Protein AF-A0AB37H0T8-F1 (afdb_monomer_lite)

Organism: NCBI:txid70255

Structure (mmCIF, N/CA/C/O backbone):
data_AF-A0AB37H0T8-F1
#
_entry.id   AF-A0AB37H0T8-F1
#
loop_
_atom_site.group_PDB
_atom_site.id
_atom_site.type_symbol
_atom_site.label_atom_id
_atom_site.label_alt_id
_atom_site.label_comp_id
_atom_site.label_asym_id
_atom_site.label_entity_id
_atom_site.label_seq_id
_atom_site.pdbx_PDB_ins_code
_atom_site.Cartn_x
_atom_site.Cartn_y
_atom_site.Cartn_z
_atom_site.occupancy
_atom_site.B_iso_or_equiv
_atom_site.auth_seq_id
_atom_site.auth_comp_id
_atom_site.auth_asym_id
_atom_site.auth_atom_id
_atom_site.pdbx_PDB_model_num
ATOM 1 N N . MET A 1 1 ? -31.821 5.555 37.711 1.00 60.22 1 MET A N 1
ATOM 2 C CA . MET A 1 1 ? -32.575 4.769 36.715 1.00 60.22 1 MET A CA 1
ATOM 3 C C . MET A 1 1 ? -32.088 5.216 35.355 1.00 60.22 1 MET A C 1
ATOM 5 O O . MET A 1 1 ? -32.080 6.419 35.130 1.00 60.22 1 MET A O 1
ATOM 9 N N . GLN A 1 2 ? -31.634 4.295 34.510 1.00 60.22 2 GLN A N 1
ATOM 10 C CA . GLN A 1 2 ? -31.183 4.602 33.148 1.00 60.22 2 GLN A CA 1
ATOM 11 C C . GLN A 1 2 ? -31.988 3.762 32.152 1.00 60.22 2 GLN A C 1
ATOM 13 O O . GLN A 1 2 ? -32.365 2.632 32.470 1.00 60.22 2 GLN A O 1
ATOM 18 N N . LEU A 1 3 ? -32.310 4.351 30.999 1.00 68.31 3 LEU A N 1
ATOM 19 C CA . LEU A 1 3 ? -33.241 3.809 30.008 1.00 68.31 3 LEU A CA 1
ATOM 20 C C . LEU A 1 3 ? -32.514 3.605 28.676 1.00 68.31 3 LEU A C 1
ATOM 22 O O . LEU A 1 3 ? -31.783 4.497 28.245 1.00 68.31 3 LEU A O 1
ATOM 26 N N . LEU A 1 4 ? -32.741 2.464 28.028 1.00 65.19 4 LEU A N 1
ATOM 27 C CA . LEU A 1 4 ? -32.401 2.245 26.625 1.00 65.19 4 LEU A CA 1
ATOM 28 C C . LEU A 1 4 ? -33.630 2.580 25.777 1.00 65.19 4 LEU A C 1
ATOM 30 O O . LEU A 1 4 ? -34.727 2.088 26.060 1.00 65.19 4 LEU A O 1
ATOM 34 N N . ILE A 1 5 ? -33.452 3.428 24.764 1.00 64.25 5 ILE A N 1
ATOM 35 C CA . ILE A 1 5 ? -34.534 3.877 23.883 1.00 64.25 5 ILE A CA 1
ATOM 36 C C . ILE A 1 5 ? -34.206 3.494 22.445 1.00 64.25 5 ILE A C 1
ATOM 38 O O . ILE A 1 5 ? -33.115 3.782 21.958 1.00 64.25 5 ILE A O 1
ATOM 42 N N . GLU A 1 6 ? -35.180 2.898 21.763 1.00 67.44 6 GLU A N 1
ATOM 43 C CA . GLU A 1 6 ? -35.136 2.601 20.334 1.00 67.44 6 GLU A CA 1
ATOM 44 C C . GLU A 1 6 ? -36.472 3.016 19.698 1.00 67.44 6 GLU A C 1
ATOM 46 O O . GLU A 1 6 ? -37.537 2.644 20.191 1.00 67.44 6 GLU A O 1
ATOM 51 N N . ASN A 1 7 ? -36.433 3.804 18.616 1.00 70.69 7 ASN A N 1
ATOM 52 C CA . ASN A 1 7 ? -37.622 4.303 17.900 1.00 70.69 7 ASN A CA 1
ATOM 53 C C . ASN A 1 7 ? -38.689 4.965 18.804 1.00 70.69 7 ASN A C 1
ATOM 55 O O . ASN A 1 7 ? -39.873 4.685 18.652 1.00 70.69 7 ASN A O 1
ATOM 59 N N . ASP A 1 8 ? -38.281 5.816 19.750 1.00 75.56 8 ASP A N 1
ATOM 60 C CA . ASP A 1 8 ? -39.152 6.476 20.746 1.00 75.56 8 ASP A CA 1
ATOM 61 C C . ASP A 1 8 ? -39.824 5.542 21.774 1.00 75.56 8 ASP A C 1
ATOM 63 O O . ASP A 1 8 ? -40.669 5.980 22.560 1.00 75.56 8 ASP A O 1
ATOM 67 N N . TYR A 1 9 ? -39.416 4.272 21.843 1.00 56.72 9 TYR A N 1
ATOM 68 C CA . TYR A 1 9 ? -39.885 3.317 22.847 1.00 56.72 9 TYR A CA 1
ATOM 69 C C . TYR A 1 9 ? -38.766 2.926 23.814 1.00 56.72 9 TYR A C 1
ATOM 71 O O . TYR A 1 9 ? -37.624 2.707 23.415 1.00 56.72 9 TYR A O 1
ATOM 79 N N . ILE A 1 10 ? -39.102 2.802 25.102 1.00 70.25 10 ILE A N 1
ATOM 80 C CA . ILE A 1 10 ? -38.193 2.250 26.114 1.00 70.25 10 ILE A CA 1
ATOM 81 C C . ILE A 1 10 ? -38.126 0.738 25.894 1.00 70.25 10 ILE A C 1
ATOM 83 O O . ILE A 1 10 ? -39.105 0.034 26.143 1.00 70.25 10 ILE A O 1
ATOM 87 N N . THR A 1 11 ? -36.983 0.243 25.430 1.00 70.94 11 THR A N 1
ATOM 88 C CA . THR A 1 11 ? -36.776 -1.186 25.156 1.00 70.94 11 THR A CA 1
ATOM 89 C C . THR A 1 11 ? -36.189 -1.926 26.351 1.00 70.94 11 THR A C 1
ATOM 91 O O . THR A 1 11 ? -36.468 -3.110 26.535 1.00 70.94 11 THR A O 1
ATOM 94 N N . SER A 1 12 ? -35.437 -1.241 27.215 1.00 59.59 12 SER A N 1
ATOM 95 C CA . SER A 1 12 ? -34.952 -1.798 28.480 1.00 59.59 12 SER A CA 1
ATOM 96 C C . SER A 1 12 ? -34.677 -0.708 29.522 1.00 59.59 12 SER A C 1
ATOM 98 O O . SER A 1 12 ? -34.518 0.472 29.198 1.00 59.59 12 SER A O 1
ATOM 100 N N . TYR A 1 13 ? -34.660 -1.088 30.802 1.00 58.41 13 TYR A N 1
ATOM 101 C CA . TYR A 1 13 ? -34.364 -0.179 31.908 1.00 58.41 13 TYR A CA 1
ATOM 102 C C . TYR A 1 13 ? -33.479 -0.852 32.959 1.00 58.41 13 TYR A C 1
ATOM 104 O O . TYR A 1 13 ? -33.587 -2.052 33.201 1.00 58.41 13 TYR A O 1
ATOM 112 N N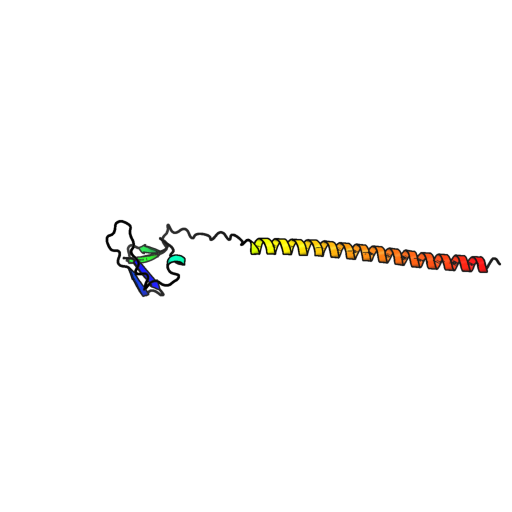 . VAL A 1 14 ? -32.642 -0.053 33.625 1.00 58.03 14 VAL A N 1
ATOM 113 C CA . VAL A 1 14 ? -31.835 -0.477 34.778 1.00 58.03 14 VAL A CA 1
ATOM 114 C C . VAL A 1 14 ? -32.192 0.369 36.000 1.00 58.03 14 VAL A C 1
ATOM 116 O O . VAL A 1 14 ? -32.168 1.610 35.971 1.00 58.03 14 VAL A O 1
ATOM 119 N N . ILE A 1 15 ? -32.530 -0.311 37.100 1.00 52.88 15 ILE A N 1
ATOM 120 C CA . ILE A 1 15 ? -32.742 0.301 38.415 1.00 52.88 15 ILE A CA 1
ATOM 121 C C . ILE A 1 15 ? -31.378 0.438 39.091 1.00 52.88 15 ILE A C 1
ATOM 123 O O . ILE A 1 15 ? -30.682 -0.544 39.314 1.00 52.88 15 ILE A O 1
ATOM 127 N N . ILE A 1 16 ? -31.007 1.672 39.431 1.00 55.72 16 ILE A N 1
ATOM 128 C CA . ILE A 1 16 ? -29.746 1.968 40.119 1.00 55.72 16 ILE A CA 1
ATOM 129 C C . ILE A 1 16 ? -29.990 1.794 41.623 1.00 55.72 16 ILE A C 1
ATOM 131 O O . ILE A 1 16 ? -30.679 2.616 42.229 1.00 55.72 16 ILE A O 1
ATOM 135 N N . GLY A 1 17 ? -29.480 0.703 42.197 1.00 46.69 17 GLY A N 1
ATOM 136 C CA . GLY A 1 17 ? -29.459 0.448 43.640 1.00 46.69 17 GLY A CA 1
ATOM 137 C C . GLY A 1 17 ? -28.278 1.135 44.337 1.00 46.69 17 GLY A C 1
ATOM 138 O O . GLY A 1 17 ? -27.257 1.418 43.718 1.00 46.69 17 GLY A O 1
ATOM 139 N N . SER A 1 18 ? -28.429 1.435 45.632 1.00 45.28 18 SER A N 1
ATOM 140 C CA . SER A 1 18 ? -27.504 2.245 46.438 1.00 45.28 18 SER A CA 1
ATOM 141 C C . SER A 1 18 ? -26.217 1.507 46.836 1.00 45.28 18 SER A C 1
ATOM 143 O O . SER A 1 18 ? -26.006 1.173 48.003 1.00 45.28 18 SER A O 1
ATOM 145 N N . ILE A 1 19 ? -25.322 1.286 45.885 1.00 46.38 19 ILE A N 1
ATOM 146 C CA . ILE A 1 19 ? -23.899 1.109 46.178 1.00 46.38 19 ILE A CA 1
ATOM 147 C C . ILE A 1 19 ? -23.197 2.358 45.678 1.00 46.38 19 ILE A C 1
ATOM 149 O O . ILE A 1 19 ? -23.305 2.723 44.511 1.00 46.38 19 ILE A O 1
ATOM 153 N N . THR A 1 20 ? -22.548 3.068 46.597 1.00 44.28 20 THR A N 1
ATOM 154 C CA . THR A 1 20 ? -21.820 4.313 46.352 1.00 44.28 20 THR A CA 1
ATOM 155 C C . THR A 1 20 ? -20.958 4.177 45.095 1.00 44.28 20 THR A C 1
ATOM 157 O O . THR A 1 20 ? -19.954 3.471 45.109 1.00 44.28 20 THR A O 1
ATOM 160 N N . ASN A 1 21 ? -21.373 4.835 44.010 1.00 45.06 21 ASN A N 1
ATOM 161 C CA . ASN A 1 21 ? -20.707 4.849 42.701 1.00 45.06 21 ASN A CA 1
ATOM 162 C C . ASN A 1 21 ? -20.529 3.480 42.005 1.00 45.06 21 ASN A C 1
ATOM 164 O O . ASN A 1 21 ? -19.660 3.354 41.144 1.00 45.06 21 AS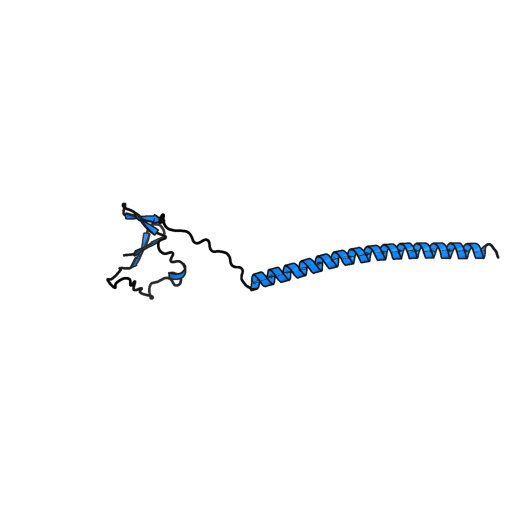N A O 1
ATOM 168 N N . GLY A 1 22 ? -21.337 2.469 42.340 1.00 48.16 22 GLY A N 1
ATOM 169 C CA . GLY A 1 22 ? -21.358 1.175 41.652 1.00 48.16 22 GLY A CA 1
ATOM 170 C C . GLY A 1 22 ? -22.617 1.005 40.803 1.00 48.16 22 GLY A C 1
ATOM 171 O O . GLY A 1 22 ? -23.721 1.251 41.283 1.00 48.16 22 GLY A O 1
ATOM 172 N N . VAL A 1 23 ? -22.460 0.566 39.553 1.00 56.56 23 VAL A N 1
ATOM 173 C CA . VAL A 1 23 ? -23.569 0.064 38.729 1.00 56.56 23 VAL A CA 1
ATOM 174 C C . VAL A 1 23 ? -23.401 -1.447 38.633 1.00 56.56 23 VAL A C 1
ATOM 176 O O . VAL A 1 23 ? -22.377 -1.920 38.147 1.00 56.56 23 VAL A O 1
ATOM 179 N N . GLU A 1 24 ? -24.374 -2.194 39.146 1.00 55.56 24 GLU A N 1
ATOM 180 C CA . GLU A 1 24 ? -24.435 -3.647 38.994 1.00 55.56 24 GLU A CA 1
ATOM 181 C C . GLU A 1 24 ? -25.270 -3.966 37.754 1.00 55.56 24 GLU A C 1
ATOM 183 O O . GLU A 1 24 ? -26.390 -3.470 37.600 1.00 55.56 24 GLU A O 1
ATOM 188 N N . PHE A 1 25 ? -24.695 -4.750 36.849 1.00 63.00 25 PHE A N 1
ATOM 189 C CA . PHE A 1 25 ? -25.334 -5.160 35.610 1.00 63.00 25 PHE A CA 1
ATOM 190 C C . PHE A 1 25 ? -25.704 -6.637 35.701 1.00 63.00 25 PHE A C 1
ATOM 192 O O . PHE A 1 25 ? -24.869 -7.465 36.057 1.00 63.00 25 PHE A O 1
ATOM 199 N N . ASP A 1 26 ? -26.940 -6.973 35.342 1.00 67.38 26 ASP A N 1
ATOM 200 C CA . ASP A 1 26 ? -27.316 -8.360 35.084 1.00 67.38 26 ASP A CA 1
ATOM 201 C C . ASP A 1 26 ? -26.812 -8.753 33.688 1.00 67.38 26 ASP A C 1
ATOM 203 O O . ASP A 1 26 ? -27.429 -8.433 32.667 1.00 67.38 26 ASP A O 1
ATOM 207 N N . GLU A 1 27 ? -25.654 -9.414 33.647 1.00 61.03 27 GLU A N 1
ATOM 208 C CA . GLU A 1 27 ? -24.982 -9.830 32.410 1.00 61.03 27 GLU A CA 1
ATOM 209 C C . GLU A 1 27 ? -25.856 -10.734 31.521 1.00 61.03 27 GLU A C 1
ATOM 211 O O . GLU A 1 27 ? -25.634 -10.793 30.314 1.00 61.03 27 GLU A O 1
ATOM 216 N N . GLY A 1 28 ? -26.880 -11.400 32.073 1.00 73.25 28 GLY A N 1
ATOM 217 C CA . GLY A 1 28 ? -27.761 -12.293 31.315 1.00 73.25 28 GLY A CA 1
ATOM 218 C C . GLY A 1 28 ? -28.702 -11.588 30.330 1.00 73.25 28 GLY A C 1
ATOM 219 O O . GLY A 1 28 ? -29.220 -12.237 29.422 1.00 73.25 28 GLY A O 1
ATOM 220 N N . ASN A 1 29 ? -28.918 -10.278 30.492 1.00 72.19 29 ASN A N 1
ATOM 221 C CA . ASN A 1 29 ? -29.898 -9.499 29.724 1.00 72.19 29 ASN A CA 1
ATOM 222 C C . ASN A 1 29 ? -29.274 -8.389 28.863 1.00 72.19 29 ASN A C 1
ATOM 224 O O . ASN A 1 29 ? -29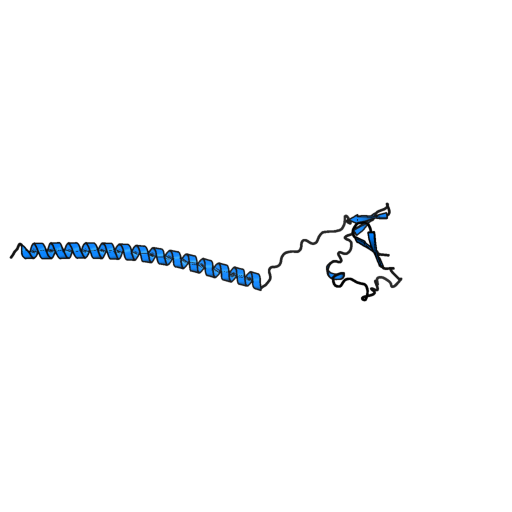.996 -7.665 28.173 1.00 72.19 29 ASN A O 1
ATOM 228 N N . LEU A 1 30 ? -27.949 -8.233 28.893 1.00 74.94 30 LEU A N 1
ATOM 229 C CA . LEU A 1 30 ? -27.265 -7.227 28.089 1.00 74.94 30 LEU A CA 1
ATOM 230 C C . LEU A 1 30 ? -26.959 -7.763 26.683 1.00 74.94 30 LEU A C 1
ATOM 232 O O . LEU A 1 30 ? -26.461 -8.883 26.542 1.00 74.94 30 LEU A O 1
ATOM 236 N N . PRO A 1 31 ? -27.200 -6.967 25.625 1.00 80.62 31 PRO A N 1
ATOM 237 C CA . PRO A 1 31 ? -26.671 -7.266 24.302 1.00 80.62 31 PRO A CA 1
ATOM 238 C C . PRO A 1 31 ? -25.155 -7.471 24.359 1.00 80.62 31 PRO A C 1
ATOM 240 O O . PRO A 1 31 ? -24.454 -6.746 25.064 1.00 80.62 31 PRO A O 1
ATOM 243 N N . THR A 1 32 ? -24.638 -8.416 23.573 1.00 80.56 32 THR A N 1
ATOM 244 C CA . THR A 1 32 ? -23.203 -8.756 23.549 1.00 80.56 32 THR A CA 1
ATOM 245 C C . THR A 1 32 ? -22.310 -7.542 23.267 1.00 80.56 32 THR A C 1
ATOM 247 O O . THR A 1 32 ? -21.202 -7.462 23.788 1.00 80.56 32 THR A O 1
ATOM 250 N N . ASP A 1 33 ? -22.819 -6.566 22.512 1.00 79.44 33 ASP A N 1
ATOM 251 C CA . ASP A 1 33 ? -22.093 -5.355 22.122 1.00 79.44 33 ASP A CA 1
ATOM 252 C C . ASP A 1 33 ? -22.412 -4.124 22.982 1.00 79.44 33 ASP A C 1
ATOM 254 O O . ASP A 1 33 ? -21.982 -3.019 22.649 1.00 79.44 33 ASP A O 1
ATOM 258 N N . PHE A 1 34 ? -23.137 -4.287 24.096 1.00 78.38 34 PHE A N 1
ATOM 259 C CA . PHE A 1 34 ? -23.588 -3.173 24.935 1.00 78.38 34 PHE A CA 1
ATOM 260 C C . PHE A 1 34 ? -22.439 -2.239 25.329 1.00 78.38 34 PHE A C 1
ATOM 262 O O . PHE A 1 34 ? -22.512 -1.042 25.081 1.00 78.38 34 PHE A O 1
ATOM 269 N N . PHE A 1 35 ? -21.345 -2.779 25.873 1.00 76.00 35 PHE A N 1
ATOM 270 C CA . PHE A 1 35 ? -20.203 -1.969 26.311 1.00 76.00 35 PHE A CA 1
ATOM 271 C C . PHE A 1 35 ? -19.391 -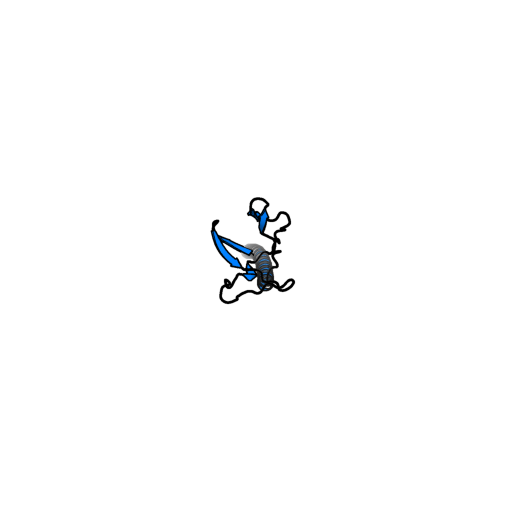1.374 25.155 1.00 76.00 35 PHE A C 1
ATOM 273 O O . PHE A 1 35 ? -18.752 -0.344 25.341 1.00 76.00 35 PHE A O 1
ATOM 280 N N . ASN A 1 36 ? -19.434 -1.988 23.969 1.00 74.62 36 ASN A N 1
ATOM 281 C CA . ASN A 1 36 ? -18.747 -1.479 22.779 1.00 74.62 36 ASN A CA 1
ATOM 282 C C . ASN A 1 36 ? -19.474 -0.265 22.184 1.00 74.62 36 ASN A C 1
ATOM 284 O O . ASN A 1 36 ? -18.840 0.606 21.601 1.00 74.62 36 ASN A O 1
ATOM 288 N N . GLN A 1 37 ? -20.799 -0.220 22.333 1.00 75.12 37 GLN A N 1
ATOM 289 C CA . GLN A 1 37 ? -21.665 0.846 21.819 1.00 75.12 37 GLN A CA 1
ATOM 290 C C . GLN A 1 37 ? -22.064 1.856 22.903 1.00 75.12 37 GLN A C 1
ATOM 292 O O . GLN A 1 37 ? -22.765 2.830 22.629 1.00 75.12 37 GLN A O 1
ATOM 297 N N . PHE A 1 38 ? -21.658 1.621 24.153 1.00 78.50 38 PHE A N 1
ATOM 298 C CA . PHE A 1 38 ? -22.000 2.489 25.266 1.00 78.50 38 PHE A CA 1
ATOM 299 C C . PHE A 1 38 ? -21.186 3.782 25.200 1.00 78.50 38 PHE A C 1
ATOM 301 O O . PHE A 1 38 ? -19.997 3.813 25.516 1.00 78.50 38 PHE A O 1
ATOM 308 N N . GLU A 1 39 ? -21.861 4.865 24.829 1.00 78.94 39 GLU A N 1
ATOM 309 C CA . GLU A 1 39 ? -21.308 6.216 24.812 1.00 78.94 39 GLU A CA 1
ATOM 310 C C . GLU A 1 39 ? -21.772 6.973 26.073 1.00 78.94 39 GLU A C 1
ATOM 312 O O . GLU A 1 39 ? -22.881 7.525 26.101 1.00 78.94 39 GLU A O 1
ATOM 317 N N . PRO A 1 40 ? -20.974 6.979 27.161 1.00 77.19 40 PRO A N 1
ATOM 318 C CA . PRO A 1 40 ? -21.352 7.655 28.397 1.00 77.19 40 PRO A CA 1
ATOM 319 C C . PRO A 1 40 ? -21.562 9.152 28.153 1.00 77.19 40 PRO A C 1
ATOM 321 O O . PRO A 1 40 ? -20.819 9.781 27.405 1.00 77.19 40 PRO A O 1
ATOM 324 N N . ASN A 1 41 ? -22.564 9.726 28.821 1.00 80.38 41 ASN A N 1
ATOM 325 C CA . ASN A 1 41 ? -22.934 11.145 28.741 1.00 80.38 41 ASN A CA 1
ATOM 326 C C . ASN A 1 41 ? -23.385 11.642 27.355 1.00 80.38 41 ASN A C 1
ATOM 328 O O . ASN A 1 41 ? -23.620 12.837 27.213 1.00 80.38 41 ASN A O 1
ATOM 332 N N . LYS A 1 42 ? -23.573 10.763 26.358 1.00 83.81 42 LYS A N 1
ATOM 333 C CA . LYS A 1 42 ? -24.128 11.149 25.049 1.00 83.81 42 LYS A CA 1
ATOM 334 C C . LYS A 1 42 ? -25.536 11.717 25.167 1.00 83.81 42 LYS A C 1
ATOM 336 O O . LYS A 1 42 ? -25.857 12.716 24.535 1.00 83.81 42 LYS A O 1
ATOM 341 N N . TYR A 1 43 ? -26.367 11.094 25.998 1.00 85.12 43 TYR A N 1
ATOM 342 C CA . TYR A 1 43 ? -27.757 11.487 26.188 1.00 85.12 43 TYR A CA 1
ATOM 343 C C . TYR A 1 43 ? -28.030 11.918 27.630 1.00 85.12 43 TYR A C 1
ATOM 345 O O . TYR A 1 43 ? -27.612 11.252 28.578 1.00 85.12 43 TYR A O 1
ATOM 353 N N . VAL A 1 44 ? -28.784 13.005 27.785 1.00 85.81 44 VAL A N 1
ATOM 354 C CA . VAL A 1 44 ? -29.261 13.549 29.064 1.00 85.81 44 VAL A CA 1
ATOM 355 C C . VAL A 1 44 ? -30.773 13.753 29.017 1.00 85.81 44 VAL A C 1
ATOM 357 O O . VAL A 1 44 ? -31.370 13.861 27.948 1.00 85.81 44 VAL A O 1
ATOM 360 N N . VAL A 1 45 ? -31.421 13.796 30.179 1.00 84.12 45 VAL A N 1
ATOM 361 C CA . VAL A 1 45 ? -32.857 14.093 30.275 1.00 84.12 45 VAL A CA 1
ATOM 362 C C . VAL A 1 45 ? -33.026 15.588 30.528 1.00 84.12 45 VAL A C 1
ATOM 364 O O . VAL A 1 45 ? -32.510 16.104 31.518 1.00 84.12 45 VAL A O 1
ATOM 367 N N . ASN A 1 46 ? -33.733 16.289 29.640 1.00 83.31 46 ASN A N 1
ATOM 368 C CA . ASN A 1 46 ? -33.997 17.718 29.797 1.00 83.31 46 ASN A CA 1
ATOM 369 C C . ASN A 1 46 ? -35.089 17.992 30.855 1.00 83.31 46 ASN A C 1
ATOM 371 O O . ASN A 1 46 ? -35.727 17.081 31.383 1.00 83.31 46 ASN A O 1
ATOM 375 N N . SER A 1 47 ? -35.344 19.268 31.148 1.00 84.81 47 SER A N 1
ATOM 376 C CA . SER A 1 47 ? -36.371 19.696 32.114 1.00 84.81 47 SER A CA 1
ATOM 377 C C . SER A 1 47 ? -37.808 19.302 31.736 1.00 84.81 47 SER A C 1
ATOM 379 O O . SER A 1 47 ? -38.682 19.304 32.599 1.00 84.81 47 SER A O 1
ATOM 381 N N . GLU A 1 48 ? -38.058 18.936 30.476 1.00 87.62 48 GLU A N 1
ATOM 382 C CA . GLU A 1 48 ? -39.346 18.429 29.983 1.00 87.62 48 GLU A CA 1
ATOM 383 C C . GLU A 1 48 ? -39.466 16.898 30.095 1.00 87.62 48 GLU A C 1
ATOM 385 O O . GLU A 1 48 ? -40.471 16.327 29.673 1.00 87.62 48 GLU A O 1
ATOM 390 N N . GLY A 1 49 ? -38.449 16.217 30.634 1.00 81.75 49 GLY A N 1
ATOM 391 C CA . GLY A 1 49 ? -38.415 14.758 30.743 1.00 81.75 49 GLY A CA 1
ATOM 392 C C . GLY A 1 49 ? -38.084 14.037 29.433 1.00 81.75 49 GLY A C 1
ATOM 393 O O . GLY A 1 49 ? -38.242 12.820 29.357 1.00 81.75 49 GLY A O 1
ATOM 394 N N . LYS A 1 50 ? -37.629 14.757 28.399 1.00 78.00 50 LYS A N 1
ATOM 395 C CA . LYS A 1 50 ? -37.228 14.178 27.109 1.00 78.00 50 LYS A CA 1
ATOM 396 C C . LYS A 1 50 ? -35.741 13.846 27.110 1.00 78.00 50 LYS A C 1
ATOM 398 O O . LYS A 1 50 ? -34.932 14.617 27.624 1.00 78.00 50 LYS A O 1
ATOM 403 N N . VAL A 1 51 ? -35.387 12.724 26.489 1.00 83.12 51 VAL A N 1
ATOM 404 C CA . VAL A 1 51 ? -33.989 12.360 26.232 1.00 83.12 51 VAL A CA 1
ATOM 405 C C . VAL A 1 51 ? -33.471 13.203 25.070 1.00 83.12 51 VAL A C 1
ATOM 407 O O . VAL A 1 51 ? -34.037 13.177 23.980 1.00 83.12 51 VAL A O 1
ATOM 410 N N . VAL A 1 52 ? -32.419 13.974 25.319 1.00 89.69 52 VAL A N 1
ATOM 411 C CA . VAL A 1 52 ? -31.757 14.851 24.348 1.00 89.69 52 VAL A CA 1
ATOM 412 C C . VAL A 1 52 ? -30.258 14.562 24.328 1.00 89.69 52 VAL A C 1
ATOM 414 O O . VAL A 1 52 ? -29.718 14.004 25.284 1.00 89.69 52 VAL A O 1
ATOM 417 N N . LEU A 1 53 ? -29.584 14.912 23.233 1.00 86.44 53 LEU A N 1
ATOM 418 C CA . LEU A 1 53 ? -28.122 14.864 23.161 1.00 86.44 53 LEU A CA 1
ATOM 419 C C . LEU A 1 53 ? -27.530 15.862 24.173 1.00 86.44 53 LEU A C 1
ATOM 421 O O . LEU A 1 53 ? -28.067 16.957 24.329 1.00 86.44 53 LEU A O 1
ATOM 425 N N . SER A 1 54 ? -26.466 15.476 24.875 1.00 86.62 54 SER A N 1
ATOM 426 C CA . SER A 1 54 ? -25.774 16.352 25.824 1.00 86.62 54 SER A CA 1
ATOM 427 C C . SER A 1 54 ? -24.939 17.402 25.095 1.00 86.62 54 SER A C 1
ATOM 429 O O . SER A 1 54 ? -24.159 17.057 24.211 1.00 86.62 54 SER A O 1
ATOM 431 N N . ASP A 1 55 ? -25.036 18.662 25.519 1.00 84.88 55 ASP A N 1
ATOM 432 C CA . ASP A 1 55 ? -24.207 19.758 24.995 1.00 84.88 55 ASP A CA 1
ATOM 433 C C . ASP A 1 55 ? -22.716 19.596 25.359 1.00 84.88 55 ASP A C 1
ATOM 435 O O . ASP A 1 55 ? -21.847 20.174 24.713 1.00 84.88 55 ASP A O 1
ATOM 439 N N . GLU A 1 56 ? -22.415 18.802 26.392 1.00 82.75 56 GLU A N 1
ATOM 440 C CA . GLU A 1 56 ? -21.051 18.487 26.844 1.00 82.75 56 GLU A CA 1
ATOM 441 C C . GLU A 1 56 ? -20.474 17.236 26.161 1.00 82.75 56 GLU A C 1
ATOM 443 O O . GLU A 1 56 ? -19.354 16.819 26.463 1.00 82.75 56 GLU A O 1
ATOM 448 N N . TYR A 1 57 ? -21.242 16.590 25.278 1.00 81.56 57 TYR A N 1
ATOM 449 C CA . TYR A 1 57 ? -20.771 15.408 24.572 1.00 81.56 57 TYR A CA 1
ATOM 450 C C . TYR A 1 57 ? -19.869 15.800 23.400 1.00 81.56 57 TYR A C 1
ATOM 452 O O . TYR A 1 57 ? -20.338 16.254 22.358 1.00 81.56 57 TYR A O 1
ATOM 460 N N . GLU A 1 58 ? -18.566 15.584 23.560 1.00 77.62 58 GLU A N 1
ATOM 461 C CA . GLU A 1 58 ? -17.619 15.626 22.450 1.00 77.62 58 GLU A CA 1
ATOM 462 C C . GLU A 1 58 ? -17.589 14.260 21.759 1.00 77.62 58 GLU A C 1
ATOM 464 O O . GLU A 1 58 ? -17.177 13.254 22.346 1.00 77.62 58 GLU A O 1
ATOM 469 N N . GLU A 1 59 ? -18.028 14.226 20.499 1.00 74.31 59 GLU A N 1
ATOM 470 C CA . GLU A 1 59 ? -17.873 13.054 19.645 1.00 74.31 59 GLU A CA 1
ATOM 471 C C . GLU A 1 59 ? -16.375 12.771 19.504 1.00 74.31 59 GLU A C 1
ATOM 473 O O . GLU A 1 59 ? -15.602 13.609 19.033 1.00 74.31 59 GLU A O 1
ATOM 478 N N . LYS A 1 60 ? -15.938 11.599 19.970 1.00 69.62 60 LYS A N 1
ATOM 479 C CA . LYS A 1 60 ? -14.559 11.178 19.752 1.00 69.62 60 LYS A CA 1
ATOM 480 C C . LYS A 1 60 ? -14.397 10.964 18.255 1.00 69.62 60 LYS A C 1
ATOM 482 O O . LYS A 1 60 ? -14.905 9.985 17.720 1.00 69.62 60 LYS A O 1
ATOM 487 N N . GLU A 1 61 ? -13.691 11.868 17.582 1.00 68.88 61 GLU A N 1
ATOM 488 C CA . GLU A 1 61 ? -13.174 11.560 16.255 1.00 68.88 61 GLU A CA 1
ATOM 489 C C . GLU A 1 61 ? -12.243 10.358 16.416 1.00 68.88 61 GLU A C 1
ATOM 491 O O . GLU A 1 61 ? -11.159 10.466 16.999 1.00 68.88 61 GLU A O 1
ATOM 496 N N . ASP A 1 62 ? -12.688 9.193 15.952 1.00 66.94 62 ASP A N 1
ATOM 497 C CA . ASP A 1 62 ? -11.840 8.015 15.886 1.00 66.94 62 ASP A CA 1
ATOM 498 C C . ASP A 1 62 ? -10.675 8.337 14.948 1.00 66.94 62 ASP A C 1
ATOM 500 O O . ASP A 1 62 ? -10.789 8.319 13.719 1.00 66.94 62 ASP A O 1
ATOM 504 N N . ILE A 1 63 ? -9.530 8.678 15.542 1.00 72.38 63 ILE A N 1
ATOM 505 C CA . ILE A 1 63 ? -8.291 8.880 14.804 1.00 72.38 63 ILE A CA 1
ATOM 506 C C . ILE A 1 63 ? -7.969 7.544 14.148 1.00 72.38 63 ILE A C 1
ATOM 508 O O . ILE A 1 63 ? -7.609 6.573 14.816 1.00 72.38 63 ILE A O 1
ATOM 512 N N . TYR A 1 64 ? -8.100 7.497 12.826 1.00 81.00 64 TYR A N 1
ATOM 513 C CA . TYR A 1 64 ? -7.766 6.313 12.057 1.00 81.00 64 TYR A CA 1
ATOM 514 C C . TYR A 1 64 ? -6.2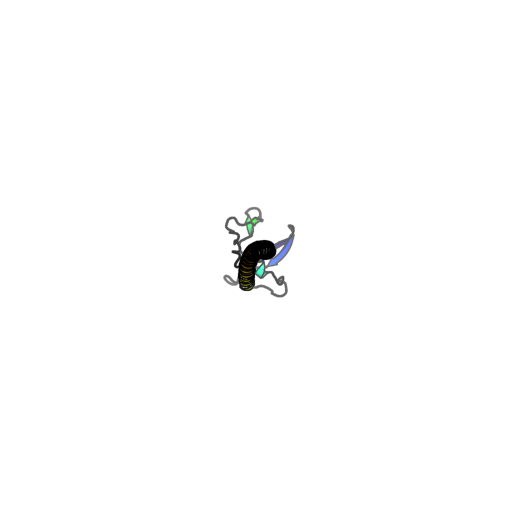69 6.019 12.178 1.00 81.00 64 TYR A C 1
ATOM 516 O O . TYR A 1 64 ? -5.426 6.709 11.598 1.00 81.00 64 TYR A O 1
ATOM 524 N N . ILE A 1 65 ? -5.939 4.978 12.936 1.00 83.12 65 ILE A N 1
ATOM 525 C CA . ILE A 1 65 ? -4.581 4.459 13.047 1.00 83.12 65 ILE A CA 1
ATOM 526 C C . ILE A 1 65 ? -4.491 3.255 12.104 1.00 83.12 65 ILE A C 1
ATOM 528 O O . ILE A 1 65 ? -5.083 2.215 12.402 1.00 83.12 65 ILE A O 1
ATOM 532 N N . PRO A 1 66 ? -3.775 3.364 10.968 1.00 82.25 66 PRO A N 1
ATOM 533 C CA . PRO A 1 66 ? -3.642 2.251 10.042 1.00 82.25 66 PRO A CA 1
ATOM 534 C C . PRO A 1 66 ? -2.966 1.065 10.726 1.00 82.25 66 PRO A C 1
ATOM 536 O O . PRO A 1 66 ? -1.995 1.205 11.475 1.00 82.25 66 PRO A O 1
ATOM 539 N N . SER A 1 67 ? -3.466 -0.125 10.425 1.00 90.12 67 SER A N 1
ATOM 540 C CA . SER A 1 67 ? -2.886 -1.371 10.903 1.00 90.12 67 SER A CA 1
ATOM 541 C C . SER A 1 67 ? -1.500 -1.611 10.292 1.00 90.12 67 SER A C 1
ATOM 543 O O . SER A 1 67 ? -1.169 -1.141 9.200 1.00 90.12 67 SER A O 1
ATOM 545 N N . ASN A 1 68 ? -0.685 -2.436 10.956 1.00 93.12 68 ASN A N 1
ATOM 546 C CA . ASN A 1 68 ? 0.621 -2.842 10.424 1.00 93.12 68 ASN A CA 1
ATOM 547 C C . ASN A 1 68 ? 0.523 -3.477 9.025 1.00 93.12 68 ASN A C 1
ATOM 549 O O . ASN A 1 68 ? 1.431 -3.310 8.211 1.00 93.12 68 ASN A O 1
ATOM 553 N N . ILE A 1 69 ? -0.573 -4.187 8.736 1.00 93.94 69 ILE A N 1
ATOM 554 C CA . ILE A 1 69 ? -0.810 -4.827 7.435 1.00 93.94 69 ILE A CA 1
ATOM 555 C C . ILE A 1 69 ? -0.991 -3.767 6.348 1.00 93.94 69 ILE A C 1
ATOM 557 O O . ILE A 1 69 ? -0.405 -3.881 5.273 1.00 93.94 69 ILE A O 1
ATOM 561 N N . GLU A 1 70 ? -1.749 -2.712 6.627 1.00 86.94 70 GLU A N 1
ATOM 562 C CA . GLU A 1 70 ? -1.996 -1.628 5.673 1.00 86.94 70 GLU A CA 1
ATOM 563 C C . GLU A 1 70 ? -0.732 -0.825 5.389 1.00 86.94 70 GLU A C 1
ATOM 565 O O . GLU A 1 70 ? -0.437 -0.521 4.232 1.00 86.94 70 GLU A O 1
ATOM 570 N N . VAL A 1 71 ? 0.071 -0.559 6.421 1.00 94.31 71 VAL A N 1
ATOM 571 C CA . VAL A 1 71 ? 1.379 0.086 6.256 1.00 94.31 71 VAL A CA 1
ATOM 572 C C . VAL A 1 71 ? 2.293 -0.763 5.368 1.00 94.31 71 VAL A C 1
ATOM 574 O O . VAL A 1 71 ? 2.913 -0.242 4.438 1.00 94.31 71 VAL A O 1
ATOM 577 N N . GLN A 1 72 ? 2.357 -2.076 5.601 1.00 94.62 72 GLN A N 1
ATOM 578 C CA . GLN A 1 72 ? 3.157 -2.987 4.775 1.00 94.62 72 GLN A CA 1
ATOM 579 C C . GLN A 1 72 ? 2.639 -3.069 3.336 1.00 94.62 72 GLN A C 1
ATOM 581 O O . GLN A 1 72 ? 3.433 -3.058 2.394 1.00 94.62 72 GLN A O 1
ATOM 586 N N . MET A 1 73 ? 1.320 -3.103 3.144 1.00 94.94 73 MET A N 1
ATOM 587 C CA . MET A 1 73 ? 0.702 -3.121 1.820 1.00 94.94 73 MET A CA 1
ATOM 588 C C . MET A 1 73 ? 1.031 -1.845 1.038 1.00 94.94 73 MET A C 1
ATOM 590 O O . MET A 1 73 ? 1.436 -1.920 -0.123 1.00 94.94 73 MET A O 1
ATOM 594 N N . ALA A 1 74 ? 0.947 -0.681 1.685 1.00 94.50 74 ALA A N 1
ATOM 595 C CA . ALA A 1 74 ? 1.338 0.590 1.089 1.00 94.50 74 ALA A CA 1
ATOM 596 C C . ALA A 1 74 ? 2.824 0.601 0.691 1.00 94.50 74 ALA A C 1
ATOM 598 O O . ALA A 1 74 ? 3.169 0.998 -0.425 1.00 94.50 74 ALA A O 1
ATOM 599 N N . GLN A 1 75 ? 3.712 0.102 1.556 1.00 95.06 75 GLN A N 1
ATOM 600 C CA . GLN A 1 75 ? 5.141 -0.016 1.247 1.00 95.06 75 GLN A CA 1
ATOM 601 C C . GLN A 1 75 ? 5.403 -0.947 0.056 1.00 95.06 75 GLN A C 1
ATOM 603 O O . GLN A 1 75 ? 6.182 -0.599 -0.838 1.00 95.06 75 GLN A O 1
ATOM 608 N N . ALA A 1 76 ? 4.736 -2.102 0.007 1.00 95.88 76 ALA A N 1
ATOM 609 C CA . ALA A 1 76 ? 4.835 -3.034 -1.110 1.00 95.88 76 ALA A CA 1
ATOM 610 C C . ALA A 1 76 ? 4.367 -2.377 -2.418 1.00 95.88 76 ALA A C 1
ATOM 612 O O . ALA A 1 76 ? 5.076 -2.423 -3.426 1.00 95.88 76 ALA A O 1
ATOM 613 N N . GLN A 1 77 ? 3.233 -1.674 -2.388 1.00 95.81 77 GLN A N 1
ATOM 614 C CA . GLN A 1 77 ? 2.702 -0.954 -3.543 1.00 95.81 77 GLN A CA 1
ATOM 615 C C . GLN A 1 77 ? 3.665 0.137 -4.039 1.00 95.81 77 GLN A C 1
ATOM 617 O O . GLN A 1 77 ? 3.876 0.287 -5.249 1.00 95.81 77 GLN A O 1
ATOM 622 N N . MET A 1 78 ? 4.303 0.875 -3.125 1.00 96.94 78 MET A N 1
ATOM 623 C CA . MET A 1 78 ? 5.325 1.865 -3.477 1.00 96.94 78 MET A CA 1
ATOM 624 C C . MET A 1 78 ? 6.542 1.216 -4.142 1.00 96.94 78 MET A C 1
ATOM 626 O O . MET A 1 78 ? 7.033 1.731 -5.150 1.00 96.94 78 MET A O 1
ATOM 630 N N . GLN A 1 79 ? 7.022 0.083 -3.620 1.00 96.88 79 GLN A N 1
ATOM 631 C CA . GLN A 1 79 ? 8.144 -0.641 -4.225 1.00 96.88 79 GLN A CA 1
ATOM 632 C C . GLN A 1 79 ? 7.800 -1.150 -5.625 1.00 96.88 79 GLN A C 1
ATOM 634 O O . GLN A 1 79 ? 8.582 -0.942 -6.553 1.00 96.88 79 GLN A O 1
ATOM 639 N N . VAL A 1 80 ? 6.616 -1.741 -5.807 1.00 97.12 80 VAL A N 1
ATOM 640 C CA . VAL A 1 80 ? 6.132 -2.194 -7.120 1.00 97.12 80 VAL A CA 1
ATOM 641 C C . VAL A 1 80 ? 6.086 -1.030 -8.106 1.00 97.12 80 VAL A C 1
ATOM 643 O O . VAL A 1 80 ? 6.620 -1.133 -9.210 1.00 97.12 80 VAL A O 1
ATOM 646 N N . THR A 1 81 ? 5.529 0.107 -7.691 1.00 96.12 81 THR A N 1
ATOM 647 C CA . THR A 1 81 ? 5.427 1.309 -8.532 1.00 96.12 81 THR A CA 1
ATOM 648 C C . THR A 1 81 ? 6.808 1.843 -8.920 1.00 96.12 81 THR A C 1
ATOM 650 O O . THR A 1 81 ? 7.056 2.175 -10.081 1.00 96.12 81 THR A O 1
ATOM 653 N N . LYS A 1 82 ? 7.752 1.882 -7.971 1.00 97.00 82 LYS A N 1
ATOM 654 C CA . LYS A 1 82 ? 9.135 2.301 -8.232 1.00 97.00 82 LYS A CA 1
ATOM 655 C C . LYS A 1 82 ? 9.815 1.382 -9.248 1.00 97.00 82 LYS A C 1
ATOM 657 O O . LYS A 1 82 ? 10.434 1.875 -10.192 1.00 97.00 82 LYS A O 1
ATOM 662 N N . THR A 1 83 ? 9.674 0.069 -9.081 1.00 96.56 83 THR A N 1
ATOM 663 C CA . THR A 1 83 ? 10.241 -0.930 -9.993 1.00 96.56 83 THR A CA 1
ATOM 664 C C . THR A 1 83 ? 9.617 -0.836 -11.382 1.00 96.56 83 THR A C 1
ATOM 666 O O . THR A 1 83 ? 10.340 -0.844 -12.377 1.00 96.56 83 THR A O 1
ATOM 669 N N . ALA A 1 84 ? 8.296 -0.663 -11.474 1.00 96.00 84 ALA A N 1
ATOM 670 C CA . ALA A 1 84 ? 7.602 -0.476 -12.745 1.00 96.00 84 ALA A CA 1
ATOM 671 C C . ALA A 1 84 ? 8.124 0.759 -13.500 1.00 96.00 84 ALA A C 1
ATOM 673 O O . ALA A 1 84 ? 8.453 0.671 -14.683 1.00 96.00 84 ALA A O 1
ATOM 674 N N . ASN A 1 85 ? 8.307 1.888 -12.808 1.00 97.44 85 ASN A N 1
ATOM 675 C CA . ASN A 1 85 ? 8.869 3.101 -13.407 1.00 97.44 85 ASN A CA 1
ATOM 676 C C . ASN A 1 85 ? 10.306 2.898 -13.913 1.00 97.44 85 ASN A C 1
ATOM 678 O O . ASN A 1 85 ? 10.658 3.360 -15.001 1.00 97.44 85 ASN A O 1
ATOM 682 N N . GLN A 1 86 ? 11.140 2.184 -13.152 1.00 97.19 86 GLN A N 1
ATOM 683 C CA . GLN A 1 86 ? 12.501 1.849 -13.580 1.00 97.19 86 GLN A CA 1
ATOM 684 C C . GLN A 1 86 ? 12.507 0.923 -14.800 1.00 97.19 86 GLN A C 1
ATOM 686 O O . GLN A 1 86 ? 13.294 1.138 -15.724 1.00 97.19 86 GLN A O 1
ATOM 691 N N . LEU A 1 87 ? 11.605 -0.060 -14.841 1.00 97.81 87 LEU A N 1
ATOM 692 C CA . LEU A 1 87 ? 11.464 -0.970 -15.972 1.00 97.81 87 LEU A CA 1
ATOM 693 C C . LEU A 1 87 ? 11.078 -0.217 -17.249 1.00 97.81 87 LEU A C 1
ATOM 695 O O . LEU A 1 87 ? 11.715 -0.410 -18.281 1.00 97.81 87 LEU A O 1
ATOM 699 N N . VAL A 1 88 ? 10.094 0.683 -17.175 1.00 97.75 88 VAL A N 1
ATOM 700 C CA . VAL A 1 88 ? 9.673 1.507 -18.321 1.00 97.75 88 VAL A CA 1
ATOM 701 C C . VAL A 1 88 ? 10.831 2.359 -18.839 1.00 97.75 88 VAL A C 1
ATOM 703 O O . VAL A 1 88 ? 11.069 2.421 -20.048 1.00 97.75 88 VAL A O 1
ATOM 706 N N . LYS A 1 89 ? 11.600 2.983 -17.937 1.00 97.31 89 LYS A N 1
ATOM 707 C CA . LYS A 1 89 ? 12.784 3.760 -18.321 1.00 97.31 89 LYS A CA 1
ATOM 708 C C . LYS A 1 89 ? 13.824 2.882 -19.025 1.00 97.31 89 LYS A C 1
ATOM 710 O O . LYS A 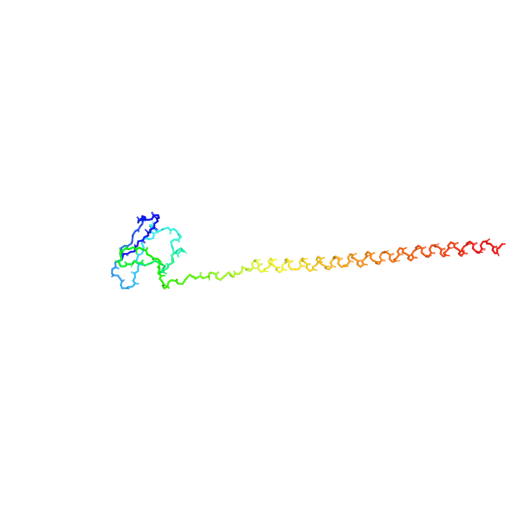1 89 ? 14.294 3.245 -20.101 1.00 97.31 89 LYS A O 1
ATOM 715 N N . SER A 1 90 ? 14.121 1.710 -18.466 1.00 97.19 90 SER A N 1
ATOM 716 C CA . SER A 1 90 ? 15.076 0.764 -19.050 1.00 97.19 90 SER A CA 1
ATOM 717 C C . SER A 1 90 ? 14.630 0.271 -20.430 1.00 97.19 90 SER A C 1
ATOM 719 O O . SER A 1 90 ? 15.426 0.252 -21.366 1.00 97.19 90 SER A O 1
ATOM 721 N N . GLN A 1 91 ? 13.344 -0.048 -20.606 1.00 97.00 91 GLN A N 1
ATOM 722 C CA . GLN A 1 91 ? 12.792 -0.440 -21.906 1.00 97.00 91 GLN A CA 1
ATOM 723 C C . GLN A 1 91 ? 12.935 0.673 -22.952 1.00 97.00 91 GLN A C 1
ATOM 725 O O . GLN A 1 91 ? 13.256 0.397 -24.110 1.00 97.00 91 GLN A O 1
ATOM 730 N N . LYS A 1 92 ? 12.748 1.938 -22.556 1.00 97.31 92 LYS A N 1
ATOM 731 C CA . LYS A 1 92 ? 12.944 3.086 -23.451 1.00 97.31 92 LYS A CA 1
ATOM 732 C C . LYS A 1 92 ? 14.405 3.219 -23.892 1.00 97.31 92 LYS A C 1
ATOM 734 O O . LYS A 1 92 ? 14.665 3.354 -25.086 1.00 97.31 92 LYS A O 1
ATOM 739 N N . GLU A 1 93 ? 15.346 3.116 -22.957 1.00 97.06 93 GLU A N 1
ATOM 740 C CA . GLU A 1 93 ? 16.787 3.156 -23.247 1.00 97.06 93 GLU A CA 1
ATOM 741 C C . GLU A 1 93 ? 17.214 1.986 -24.158 1.00 97.06 93 GLU A C 1
ATOM 743 O O . GLU A 1 93 ? 17.944 2.172 -25.137 1.00 97.06 93 GLU A O 1
ATOM 748 N N . GLN A 1 94 ? 16.693 0.778 -23.918 1.00 97.19 94 GLN A N 1
ATOM 749 C CA . GLN A 1 94 ? 16.916 -0.379 -24.793 1.00 97.19 94 GLN A CA 1
ATOM 750 C C . GLN A 1 94 ? 16.361 -0.153 -26.207 1.00 97.19 94 GLN A C 1
ATOM 752 O O . GLN A 1 94 ? 17.015 -0.478 -27.200 1.00 97.19 94 GLN A O 1
ATOM 757 N N . ALA A 1 95 ? 15.176 0.446 -26.333 1.00 97.06 95 ALA A N 1
ATOM 758 C CA . ALA A 1 95 ? 14.599 0.757 -27.637 1.00 97.06 95 ALA A CA 1
ATOM 759 C C . ALA A 1 95 ? 15.431 1.801 -28.407 1.00 97.06 95 ALA A C 1
ATOM 761 O O . ALA A 1 95 ? 15.599 1.690 -29.625 1.00 97.06 95 ALA A O 1
ATOM 762 N N . GLU A 1 96 ? 15.965 2.813 -27.722 1.00 97.38 96 GLU A N 1
ATOM 763 C CA . GLU A 1 96 ? 16.822 3.841 -28.323 1.00 97.38 96 GLU A CA 1
ATOM 764 C C . GLU A 1 96 ? 18.163 3.267 -28.795 1.00 97.38 96 GLU A C 1
ATOM 766 O O . GLU A 1 96 ? 18.542 3.456 -29.956 1.00 97.38 96 GLU A O 1
ATOM 771 N N . THR A 1 97 ? 18.832 2.482 -27.950 1.00 96.81 97 THR A N 1
ATOM 772 C CA . THR A 1 97 ? 20.090 1.806 -28.309 1.00 96.81 97 THR A CA 1
ATOM 773 C C . THR A 1 97 ? 19.902 0.835 -29.476 1.00 96.81 97 THR A C 1
ATOM 775 O O . THR A 1 97 ? 20.710 0.821 -30.410 1.00 96.81 97 THR A O 1
ATOM 778 N N . LEU A 1 98 ? 18.796 0.082 -29.510 1.00 97.19 98 LEU A N 1
ATOM 779 C CA . LEU A 1 98 ? 18.471 -0.811 -30.625 1.00 97.19 98 LEU A CA 1
ATOM 780 C C . LEU A 1 98 ? 18.250 -0.042 -31.938 1.00 97.19 98 LEU A C 1
ATOM 782 O O . LEU A 1 98 ? 18.716 -0.472 -33.004 1.00 97.19 98 LEU A O 1
ATOM 786 N N . LYS A 1 99 ? 17.573 1.112 -31.884 1.00 97.25 99 LYS A N 1
ATOM 787 C CA . LYS A 1 99 ? 17.416 2.000 -33.048 1.00 97.25 99 LYS A CA 1
ATOM 788 C C . LYS A 1 99 ? 18.773 2.487 -33.550 1.00 97.25 99 LYS A C 1
ATOM 790 O O . LYS A 1 99 ? 19.014 2.455 -34.759 1.00 97.25 99 LYS A O 1
ATOM 795 N N . GLU A 1 100 ? 19.663 2.912 -32.656 1.00 96.25 100 GLU A N 1
ATOM 796 C CA . GLU A 1 100 ? 21.002 3.380 -33.023 1.00 96.25 100 GLU A CA 1
ATOM 797 C C . GLU A 1 100 ? 21.851 2.263 -33.650 1.00 96.25 100 GLU A C 1
ATOM 799 O O . GLU A 1 100 ? 22.420 2.444 -34.730 1.00 96.25 100 GLU A O 1
ATOM 804 N N . LEU A 1 101 ? 21.866 1.075 -33.039 1.00 95.69 101 LEU A N 1
ATOM 805 C CA . LEU A 1 101 ? 22.534 -0.119 -33.568 1.00 95.69 101 LEU A CA 1
ATOM 806 C C . LEU A 1 101 ? 22.035 -0.474 -34.968 1.00 95.69 101 LEU A C 1
ATOM 808 O O . LEU A 1 101 ? 22.829 -0.759 -35.867 1.00 95.69 101 LEU A O 1
ATOM 812 N N . THR A 1 102 ? 20.722 -0.414 -35.180 1.00 96.56 102 THR A N 1
ATOM 813 C CA . THR A 1 102 ? 20.113 -0.691 -36.484 1.00 96.56 102 THR A CA 1
ATOM 814 C C . THR A 1 102 ? 20.540 0.339 -37.530 1.00 96.56 102 THR A C 1
ATOM 816 O O . THR A 1 102 ? 20.883 -0.036 -38.654 1.00 96.56 102 THR A O 1
ATOM 819 N N . LYS A 1 103 ? 20.582 1.631 -37.172 1.00 96.56 103 LYS A N 1
ATOM 820 C CA . LYS A 1 103 ? 21.094 2.693 -38.055 1.00 96.56 103 LYS A CA 1
ATOM 821 C C . LYS A 1 103 ? 22.562 2.459 -38.415 1.00 96.56 103 LYS A C 1
ATOM 823 O O . LYS A 1 103 ? 22.893 2.460 -39.600 1.00 96.56 103 LYS A O 1
ATOM 828 N N . LYS A 1 104 ? 23.420 2.185 -37.424 1.00 95.81 104 LYS A N 1
ATOM 829 C CA . LYS A 1 104 ? 24.845 1.887 -37.641 1.00 95.81 104 LYS A CA 1
ATOM 830 C C . LYS A 1 104 ? 25.024 0.670 -38.547 1.00 95.81 104 LYS A C 1
ATOM 832 O O . LYS A 1 104 ? 25.753 0.756 -39.529 1.00 95.81 104 LYS A O 1
ATOM 837 N N . ARG A 1 105 ? 24.308 -0.434 -38.300 1.00 95.38 105 ARG A N 1
ATOM 838 C CA . ARG A 1 105 ? 24.353 -1.636 -39.156 1.00 95.38 105 ARG A CA 1
ATOM 839 C C . ARG A 1 105 ? 23.977 -1.338 -40.607 1.00 95.38 105 ARG A C 1
ATOM 841 O O . ARG A 1 105 ? 24.676 -1.788 -41.513 1.00 95.38 105 ARG A O 1
ATOM 848 N N . LYS A 1 106 ? 22.911 -0.563 -40.836 1.00 94.69 106 LYS A N 1
ATOM 849 C CA . LYS A 1 106 ? 22.514 -0.138 -42.189 1.00 94.69 106 LYS A CA 1
ATOM 850 C C . LYS A 1 106 ? 23.607 0.703 -42.853 1.00 94.69 106 LYS A C 1
ATOM 852 O O . LYS A 1 106 ? 23.958 0.426 -43.996 1.00 94.69 106 LYS A O 1
ATOM 857 N N . ALA A 1 107 ? 24.181 1.668 -42.135 1.00 93.62 107 ALA A N 1
ATOM 858 C CA . ALA A 1 107 ? 25.271 2.498 -42.646 1.00 93.62 107 ALA A CA 1
ATOM 859 C C . ALA A 1 107 ? 26.508 1.661 -43.025 1.00 93.62 107 ALA A C 1
ATOM 861 O O . ALA A 1 107 ? 27.005 1.780 -44.144 1.00 93.62 107 ALA A O 1
ATOM 862 N N . TYR A 1 108 ? 26.948 0.747 -42.151 1.00 94.00 108 TYR A N 1
ATOM 863 C CA . TYR A 1 108 ? 28.061 -0.169 -42.431 1.00 94.00 108 TYR A CA 1
ATOM 864 C C . TYR A 1 108 ? 27.803 -1.054 -43.657 1.00 94.00 108 TYR A C 1
ATOM 866 O O . TYR A 1 108 ? 28.693 -1.230 -44.490 1.00 94.00 108 TYR A O 1
ATOM 874 N N . ALA A 1 109 ? 26.587 -1.588 -43.804 1.00 92.88 109 ALA A N 1
ATOM 875 C CA . ALA A 1 109 ? 26.220 -2.385 -44.971 1.00 92.88 109 ALA A CA 1
ATOM 876 C C . ALA A 1 109 ? 26.308 -1.575 -46.275 1.00 92.88 109 ALA A C 1
ATOM 878 O O . ALA A 1 109 ? 26.804 -2.088 -47.279 1.00 92.88 109 ALA A O 1
ATOM 879 N N . THR A 1 110 ? 25.881 -0.309 -46.264 1.00 90.81 110 THR A N 1
ATOM 880 C CA . THR A 1 110 ? 25.999 0.586 -47.424 1.00 90.81 110 THR A CA 1
ATOM 881 C C . THR A 1 110 ? 27.460 0.868 -47.769 1.00 90.81 110 THR A C 1
ATOM 883 O O . THR A 1 110 ? 27.848 0.687 -48.921 1.00 90.81 110 THR A O 1
ATOM 886 N N . VAL A 1 111 ? 28.292 1.224 -46.783 1.00 92.69 111 VAL A N 1
ATOM 887 C CA . VAL A 1 111 ? 29.727 1.501 -46.992 1.00 92.69 111 VAL A CA 1
ATOM 888 C C . VAL A 1 111 ? 30.466 0.278 -47.540 1.00 92.69 111 VAL A C 1
ATOM 890 O O . VAL A 1 111 ? 31.280 0.397 -48.456 1.00 92.69 111 VAL A O 1
ATOM 893 N N . ARG A 1 112 ? 30.163 -0.923 -47.033 1.00 89.56 112 ARG A N 1
ATOM 894 C CA . ARG A 1 112 ? 30.762 -2.171 -47.530 1.00 89.56 112 ARG A CA 1
ATOM 895 C C . ARG A 1 112 ? 30.382 -2.456 -48.987 1.00 89.56 112 ARG A C 1
ATOM 897 O O . ARG A 1 112 ? 31.205 -2.952 -49.755 1.00 89.56 112 ARG A O 1
ATOM 904 N N . ARG A 1 113 ? 29.144 -2.145 -49.384 1.00 87.94 113 ARG A N 1
ATOM 905 C CA . ARG A 1 113 ? 28.680 -2.312 -50.771 1.00 87.94 113 ARG A CA 1
ATOM 906 C C . ARG A 1 113 ? 29.368 -1.333 -51.721 1.00 87.94 113 ARG A C 1
ATOM 908 O O . ARG A 1 113 ? 29.827 -1.757 -52.777 1.00 87.94 113 ARG A O 1
ATOM 915 N N . THR A 1 114 ? 29.484 -0.058 -51.348 1.00 85.50 114 THR A N 1
ATOM 916 C CA . THR A 1 114 ? 30.123 0.959 -52.202 1.00 85.50 114 THR A CA 1
ATOM 917 C C . THR A 1 114 ? 31.622 0.712 -52.371 1.00 85.50 114 THR A C 1
ATOM 919 O O . THR A 1 114 ? 32.124 0.770 -53.490 1.00 85.50 114 THR A O 1
ATOM 922 N N . THR A 1 115 ? 32.335 0.345 -51.303 1.00 80.44 115 THR A N 1
ATOM 923 C CA . THR A 1 115 ? 33.766 -0.018 -51.378 1.00 80.44 115 THR A CA 1
ATOM 924 C C . THR A 1 115 ? 34.013 -1.254 -52.244 1.00 80.44 115 THR A C 1
ATOM 926 O O . THR A 1 115 ? 34.915 -1.243 -53.081 1.00 80.44 115 THR A O 1
ATOM 929 N N . SER A 1 116 ? 33.175 -2.289 -52.119 1.00 79.31 116 SER A N 1
ATOM 930 C CA . SER A 1 116 ? 33.270 -3.492 -52.964 1.00 79.31 116 SER A CA 1
ATOM 931 C C . SER A 1 116 ? 32.990 -3.181 -54.442 1.00 79.31 116 SER A C 1
ATOM 933 O O . SER A 1 116 ? 33.696 -3.674 -55.317 1.00 79.31 116 SER A O 1
ATOM 935 N N . SER A 1 117 ? 32.008 -2.317 -54.728 1.00 75.31 117 SER A N 1
ATOM 936 C CA . SER A 1 117 ? 31.687 -1.882 -56.095 1.00 75.31 117 SER A CA 1
ATOM 937 C C . SER A 1 117 ? 32.787 -1.026 -56.730 1.00 75.31 117 SER A C 1
ATOM 939 O O . SER A 1 117 ? 32.995 -1.123 -57.935 1.00 75.31 117 SER A O 1
ATOM 941 N N . ASN A 1 118 ? 33.472 -0.180 -55.958 1.00 75.25 118 ASN A N 1
ATOM 942 C CA . ASN A 1 118 ? 34.542 0.674 -56.480 1.00 75.25 118 ASN A CA 1
ATOM 943 C C . ASN A 1 118 ? 35.816 -0.129 -56.777 1.00 75.25 118 ASN A C 1
ATOM 945 O O . ASN A 1 118 ? 36.427 0.067 -57.822 1.00 75.25 118 ASN A O 1
ATOM 949 N N . ASN A 1 119 ? 36.172 -1.094 -55.922 1.00 74.88 119 ASN A N 1
ATOM 950 C CA . ASN A 1 119 ? 37.301 -1.993 -56.186 1.00 74.88 119 ASN A CA 1
ATOM 951 C C . ASN A 1 119 ? 37.080 -2.891 -57.414 1.00 74.88 119 ASN A C 1
ATOM 953 O O . ASN A 1 119 ? 38.046 -3.228 -58.089 1.00 74.88 119 ASN A O 1
ATOM 957 N N . ALA A 1 120 ? 35.832 -3.260 -57.718 1.00 69.19 120 ALA A N 1
ATOM 958 C CA . ALA A 1 120 ? 35.496 -4.036 -58.913 1.00 69.19 120 ALA A CA 1
ATOM 959 C C . ALA A 1 120 ? 35.556 -3.222 -60.220 1.00 69.19 120 ALA A C 1
ATOM 961 O O . ALA A 1 120 ? 35.646 -3.816 -61.284 1.00 69.19 120 ALA A O 1
ATOM 962 N N . ARG A 1 121 ? 35.491 -1.883 -60.156 1.00 69.88 121 ARG A N 1
ATOM 963 C CA . ARG A 1 121 ? 35.597 -0.994 -61.331 1.00 69.88 121 ARG A CA 1
ATOM 964 C C . ARG A 1 121 ? 37.031 -0.556 -61.647 1.00 69.88 121 ARG A C 1
ATOM 966 O O . ARG A 1 121 ? 37.279 -0.088 -62.748 1.00 69.88 121 ARG A O 1
ATOM 973 N N . ASN A 1 122 ? 37.943 -0.680 -60.682 1.00 67.06 122 ASN A N 1
ATOM 974 C CA . ASN A 1 122 ? 39.355 -0.297 -60.807 1.00 67.06 122 ASN A CA 1
ATOM 975 C C . ASN A 1 122 ? 40.282 -1.488 -61.133 1.00 67.06 122 ASN A C 1
ATOM 977 O O . ASN A 1 122 ? 41.500 -1.363 -61.009 1.00 67.06 122 ASN A O 1
ATOM 981 N N . ARG A 1 123 ? 39.717 -2.644 -61.489 1.00 54.91 123 ARG A N 1
ATOM 982 C CA . ARG A 1 123 ? 40.421 -3.832 -61.987 1.00 54.91 123 ARG A CA 1
ATOM 983 C C . ARG A 1 123 ? 39.934 -4.131 -63.392 1.00 54.91 123 ARG A C 1
ATOM 985 O O . ARG A 1 123 ? 40.772 -4.599 -64.186 1.00 54.91 123 ARG A O 1
#

Sequence (123 aa):
MQLLIENDYITSYVIIGSITNGVEFDEGNLPTDFFNQFEPNKYVVNSEGKVVLSDEYEEKEDIYIPSNIEVQMAQAQMQVTKTANQLVKSQKEQAETLKELTKKRKAYATVRRTTSSNNARNR

Secondary structure (DSSP, 8-state):
-EEEEETTEEEEEE---SSTT-----GGGS-TTHHHH--TTSEEE-TTS-EEE-TT-----------HHHHHHHHHHHHHHHHHHHHHHHHHHHHHHHHHHHHHHHHHHHHHHHHHHHHHH--

Foldseek 3Di:
DDFDDDPNDGPDDADADDDPPDDDDPPVPDDPCCVVPDDPQQWDQDPVRDIDGHPPDDDPPPPDDDDPVVVVVVVVVVVVVVVVVVVVVVVVVVVVVVVVVVVVVVVVVVVVVVVVVVVVVVD

Radius of gyration: 40.11 Å; chains: 1; bounding box: 80×32×108 Å

pLDDT: mean 80.56, std 14.94, range [44.28, 97.81]

InterPro domains:
  IPR021358 Protein of unknown function DUF2977 [PF11192] (1-59)